Protein AF-A0A953IZ07-F1 (afdb_monomer)

Mean predicted aligned error: 5.11 Å

Foldseek 3Di:
DDDDDDPPPVDVVVVDDDVLLVLLLQCLVCVLVVNNVVSVVVLVVVQVVDPVGDDLLVSLVSNLVNLQVQLVVLQCLVVDPDRDPNVVSNVRSVSSVVSNVVSVVVSVVVVPDD

Sequence (114 aa):
PIKIIDRLEFNPRLRTVDPYDELAFLSLECERLGAAWAGEYIKRRVSRGLHDGLSDELFLFYRCYRATVRARLAIAHLLEPTPRTPEKWPRMARMYLRIASADATRLKRVLKRP

pLDDT: mean 91.55, std 8.67, range [57.41, 98.75]

Solvent-accessible surface area (backbone atoms only — not comparable to full-atom values): 6410 Å² total; per-residue (Å²): 133,92,83,85,85,80,92,42,86,89,38,69,77,79,58,60,68,64,68,60,46,53,50,21,44,49,30,49,52,22,43,77,70,75,39,39,69,57,23,53,52,49,48,62,60,53,37,74,75,40,94,84,51,77,57,65,59,59,36,31,47,34,32,25,50,46,23,44,52,52,16,53,57,34,43,50,45,72,74,45,96,77,45,81,69,61,79,53,26,60,54,51,15,53,52,26,44,50,52,19,52,55,32,48,56,50,34,58,53,57,76,66,56,131

Radius of gyration: 16.36 Å; Cα contacts (8 Å, |Δi|>4): 95; chains: 1; bounding box: 47×36×43 Å

Secondary structure (DSSP, 8-state):
------S-TT-HHHH---HHHHHHHHHHHHHHTT-HHHHHHHHHHHHTTSTT---HHHHHHHHHHHHHHHHHHHHHGGGSSS-SSTTHHHHHHHHHHHHHHHHHHHHHHHTT--

Structure (mmCIF, N/CA/C/O backbone):
data_AF-A0A953IZ07-F1
#
_entry.id   AF-A0A953IZ07-F1
#
loop_
_atom_site.group_PDB
_atom_site.id
_atom_site.type_symbol
_atom_site.label_atom_id
_atom_site.label_alt_id
_atom_site.label_comp_id
_atom_site.label_asym_id
_atom_site.label_entity_id
_atom_site.label_seq_id
_atom_site.pdbx_PDB_ins_code
_atom_site.Cartn_x
_atom_site.Cartn_y
_atom_site.Cartn_z
_atom_site.occupancy
_atom_site.B_iso_or_equiv
_atom_site.auth_seq_id
_atom_site.auth_comp_id
_atom_site.auth_asym_id
_atom_site.auth_atom_id
_atom_site.pdbx_PDB_model_num
ATOM 1 N N . PRO A 1 1 ? -27.595 8.508 -15.165 1.00 78.31 1 PRO A N 1
ATOM 2 C CA . PRO A 1 1 ? -26.303 8.873 -15.800 1.00 78.31 1 PRO A CA 1
ATOM 3 C C . PRO A 1 1 ? -25.134 8.659 -14.822 1.00 78.31 1 PRO A C 1
ATOM 5 O O . PRO A 1 1 ? -25.293 8.945 -13.637 1.00 78.31 1 PRO A O 1
ATOM 8 N N . ILE A 1 2 ? -23.998 8.130 -15.295 1.00 75.56 2 ILE A N 1
ATOM 9 C CA . ILE A 1 2 ? -22.773 7.998 -14.485 1.00 75.56 2 ILE A CA 1
ATOM 10 C C . ILE A 1 2 ? -22.265 9.410 -14.170 1.00 75.56 2 ILE A C 1
ATOM 12 O O . ILE A 1 2 ? -22.075 10.211 -15.081 1.00 75.56 2 ILE A O 1
ATOM 16 N N . LYS A 1 3 ? -22.088 9.728 -12.883 1.00 78.12 3 LYS A N 1
ATOM 17 C CA . LYS A 1 3 ? -21.522 11.002 -12.422 1.00 78.12 3 LYS A CA 1
ATOM 18 C C . LYS A 1 3 ? -20.080 10.760 -11.982 1.00 78.12 3 LYS A C 1
ATOM 20 O O . LYS A 1 3 ? -19.859 10.036 -11.016 1.00 78.12 3 LYS A O 1
ATOM 25 N N . ILE A 1 4 ? -19.126 11.355 -12.692 1.00 75.12 4 ILE A N 1
ATOM 26 C CA . ILE A 1 4 ? -17.699 11.326 -12.352 1.00 75.12 4 ILE A CA 1
ATOM 27 C C . ILE A 1 4 ? -17.358 12.691 -11.751 1.00 75.12 4 ILE A C 1
ATOM 29 O O . ILE A 1 4 ? -17.650 13.714 -12.361 1.00 75.12 4 ILE A O 1
ATOM 33 N N . ILE A 1 5 ? -16.805 12.707 -10.538 1.00 72.75 5 ILE A N 1
ATOM 34 C CA . ILE A 1 5 ? -16.376 13.932 -9.850 1.00 72.75 5 ILE A CA 1
ATOM 35 C C . ILE A 1 5 ? -14.854 13.870 -9.735 1.00 72.75 5 ILE A C 1
ATOM 37 O O . ILE A 1 5 ? -14.339 13.110 -8.914 1.00 72.75 5 ILE A O 1
ATOM 41 N N . ASP A 1 6 ? -14.150 14.654 -10.549 1.00 67.81 6 ASP A N 1
ATOM 42 C CA . ASP A 1 6 ? -12.699 14.832 -10.455 1.00 67.81 6 ASP A CA 1
ATOM 43 C C . ASP A 1 6 ? -12.406 16.011 -9.515 1.00 67.81 6 ASP A C 1
ATOM 45 O O . ASP A 1 6 ? -12.802 17.146 -9.771 1.00 67.81 6 ASP A O 1
ATOM 49 N N . ARG A 1 7 ? -11.788 15.740 -8.362 1.00 66.12 7 ARG A N 1
ATOM 50 C CA . ARG A 1 7 ? -11.611 16.739 -7.294 1.00 66.12 7 ARG A CA 1
ATOM 51 C C . ARG A 1 7 ? -10.314 17.546 -7.404 1.00 66.12 7 ARG A C 1
ATOM 53 O O . ARG A 1 7 ? -10.053 18.328 -6.496 1.00 66.12 7 ARG A O 1
ATOM 60 N N . LEU A 1 8 ? -9.500 17.368 -8.451 1.00 73.75 8 LEU A N 1
ATOM 61 C CA . LEU A 1 8 ? -8.143 17.941 -8.513 1.00 73.75 8 LEU A CA 1
ATOM 62 C C . LEU A 1 8 ? -7.826 18.734 -9.796 1.00 73.75 8 LEU A C 1
ATOM 64 O O . LEU A 1 8 ? -6.670 19.092 -10.012 1.00 73.75 8 LEU A O 1
ATOM 68 N N . GLU A 1 9 ? -8.825 19.087 -10.616 1.00 74.81 9 GLU A N 1
ATOM 69 C CA . GLU A 1 9 ? -8.617 19.865 -11.859 1.00 74.81 9 GLU A CA 1
ATOM 70 C C . GLU A 1 9 ? -7.958 21.239 -11.638 1.00 74.81 9 GLU A C 1
ATOM 72 O O . GLU A 1 9 ? -7.295 21.759 -12.531 1.00 74.81 9 GLU A O 1
ATOM 77 N N . PHE A 1 10 ? -8.086 21.818 -10.440 1.00 82.56 10 PHE A N 1
ATOM 78 C CA . PHE A 1 10 ? -7.563 23.152 -10.131 1.00 82.56 10 PHE A CA 1
ATOM 79 C C . PHE A 1 10 ? -6.046 23.197 -9.880 1.00 82.56 10 PHE A C 1
ATOM 81 O O . PHE A 1 10 ? -5.470 24.284 -9.855 1.00 82.56 10 PHE A O 1
ATOM 88 N N . ASN A 1 11 ? -5.381 22.057 -9.647 1.00 83.94 11 ASN A N 1
ATOM 89 C CA . ASN A 1 11 ? -3.950 22.038 -9.345 1.00 83.94 11 ASN A CA 1
ATOM 90 C C . ASN A 1 11 ? -3.246 20.835 -9.995 1.00 83.94 11 ASN A C 1
ATOM 92 O O . ASN A 1 11 ? -3.309 19.722 -9.463 1.00 83.94 11 ASN A O 1
ATOM 96 N N . PRO A 1 12 ? -2.483 21.060 -11.081 1.00 84.81 12 PRO A N 1
ATOM 97 C CA . PRO A 1 12 ? -1.754 20.003 -11.775 1.00 84.81 12 PRO A CA 1
ATOM 98 C C . PRO A 1 12 ? -0.811 19.209 -10.870 1.00 84.81 12 PRO A C 1
ATOM 100 O O . PRO A 1 12 ? -0.688 18.003 -11.033 1.00 84.81 12 PRO A O 1
ATOM 103 N N . ARG A 1 13 ? -0.186 19.844 -9.869 1.00 87.06 13 ARG A N 1
ATOM 104 C CA . ARG A 1 13 ? 0.738 19.146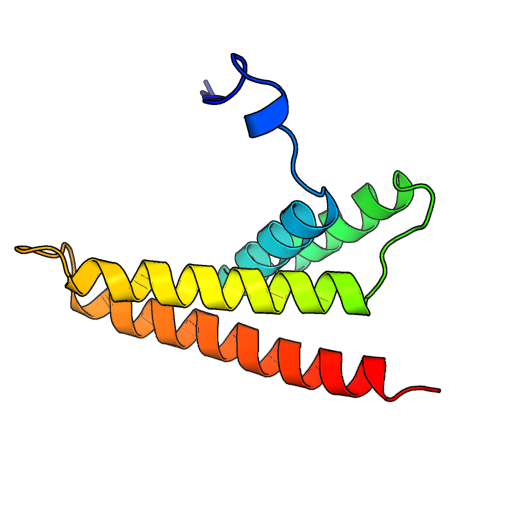 -8.961 1.00 87.06 13 ARG A CA 1
ATOM 105 C C . ARG A 1 13 ? 0.027 18.140 -8.066 1.00 87.06 13 ARG A C 1
ATOM 107 O O . ARG A 1 13 ? 0.619 17.126 -7.730 1.00 87.06 13 ARG A O 1
ATOM 114 N N . LEU A 1 14 ? -1.221 18.416 -7.685 1.00 83.31 14 LEU A N 1
ATOM 115 C CA . LEU A 1 14 ? -2.029 17.466 -6.919 1.00 83.31 14 LEU A CA 1
ATOM 116 C C . LEU A 1 14 ? -2.579 16.345 -7.811 1.00 83.31 14 LEU A C 1
ATOM 118 O O . LEU A 1 14 ? -2.875 15.267 -7.308 1.00 83.31 14 LEU A O 1
ATOM 122 N N . ARG A 1 15 ? -2.703 16.594 -9.121 1.00 83.19 15 ARG A N 1
ATOM 123 C CA . ARG A 1 15 ? -3.168 15.624 -10.122 1.00 83.19 15 ARG A CA 1
ATOM 124 C C . ARG A 1 15 ? -2.065 14.670 -10.590 1.00 83.19 15 ARG A C 1
ATOM 126 O O . ARG A 1 15 ? -2.368 13.571 -11.049 1.00 83.19 15 ARG A O 1
ATOM 133 N N . THR A 1 16 ? -0.803 15.076 -10.500 1.00 85.69 16 THR A N 1
ATOM 134 C CA . THR A 1 16 ? 0.321 14.247 -10.935 1.00 85.69 16 THR A CA 1
ATOM 135 C C . THR A 1 16 ? 0.632 13.169 -9.902 1.00 85.69 16 THR A C 1
ATOM 137 O O . THR A 1 16 ? 1.065 13.455 -8.789 1.00 85.69 16 THR A O 1
ATOM 140 N N . VAL A 1 17 ? 0.465 11.917 -10.311 1.00 85.94 17 VAL A N 1
ATOM 141 C CA . VAL A 1 17 ? 0.876 10.716 -9.579 1.00 85.94 17 VAL A CA 1
ATOM 142 C C . VAL A 1 17 ? 1.629 9.803 -10.539 1.00 85.94 17 VAL A C 1
ATOM 144 O O . VAL A 1 17 ? 1.451 9.899 -11.755 1.00 85.94 17 VAL A O 1
ATOM 147 N N . ASP A 1 18 ? 2.473 8.929 -10.002 1.00 88.94 18 ASP A N 1
ATOM 148 C CA . ASP A 1 18 ? 3.088 7.871 -10.794 1.00 88.94 18 ASP A CA 1
ATOM 149 C C . ASP A 1 18 ? 1.997 6.917 -11.340 1.00 88.94 18 ASP A C 1
ATOM 151 O O . ASP A 1 18 ? 1.269 6.304 -10.548 1.00 88.94 18 ASP A O 1
ATOM 155 N N . PRO A 1 19 ? 1.863 6.746 -12.671 1.00 87.12 19 PRO A N 1
ATOM 156 C CA . PRO A 1 19 ? 0.901 5.814 -13.258 1.00 87.12 19 PRO A CA 1
ATOM 157 C C . PRO A 1 19 ? 1.076 4.358 -12.795 1.00 87.12 19 PRO A C 1
ATOM 159 O O . PRO A 1 19 ? 0.108 3.594 -12.787 1.00 87.12 19 PRO A O 1
ATOM 162 N N . TYR A 1 20 ? 2.289 3.952 -12.405 1.00 88.81 20 TYR A N 1
ATOM 163 C CA . TYR A 1 20 ? 2.593 2.596 -11.943 1.00 88.81 20 TYR A CA 1
ATOM 164 C C . TYR A 1 20 ? 1.965 2.345 -10.580 1.00 88.81 20 TYR A C 1
ATOM 166 O O . TYR A 1 20 ? 1.433 1.259 -10.344 1.00 88.81 20 TYR A O 1
ATOM 174 N N . ASP A 1 21 ? 1.988 3.351 -9.707 1.00 92.50 21 ASP A N 1
ATOM 175 C CA . ASP A 1 21 ? 1.361 3.289 -8.393 1.00 92.50 21 ASP A CA 1
ATOM 176 C C . ASP A 1 21 ? -0.166 3.167 -8.515 1.00 92.50 21 ASP A C 1
ATOM 178 O O . ASP A 1 21 ? -0.785 2.330 -7.855 1.00 92.50 21 ASP A O 1
ATOM 182 N N . GLU A 1 22 ? -0.780 3.912 -9.437 1.00 92.06 22 GLU A N 1
ATOM 183 C CA . GLU A 1 22 ? -2.219 3.805 -9.710 1.00 92.06 22 GLU A CA 1
ATOM 184 C C . GLU A 1 22 ? -2.603 2.429 -10.278 1.00 92.06 22 GLU A C 1
ATOM 186 O O . GLU A 1 22 ? -3.569 1.810 -9.819 1.00 92.06 22 GLU A O 1
ATOM 191 N N . LEU A 1 23 ? -1.826 1.889 -11.224 1.00 93.19 23 LEU A N 1
ATOM 192 C CA . LEU A 1 23 ? -2.046 0.537 -11.753 1.00 93.19 23 LEU A CA 1
ATOM 193 C C . LEU A 1 23 ? -1.863 -0.544 -10.683 1.00 93.19 23 LEU A C 1
ATOM 195 O O . LEU A 1 23 ? -2.653 -1.492 -10.615 1.00 93.19 23 LEU A O 1
ATOM 199 N N . ALA A 1 24 ? -0.831 -0.416 -9.849 1.00 95.31 24 ALA A N 1
ATOM 200 C CA . ALA A 1 24 ? -0.574 -1.307 -8.726 1.00 95.31 24 ALA A CA 1
ATOM 201 C C . ALA A 1 24 ? -1.737 -1.284 -7.731 1.00 95.31 24 ALA A C 1
ATOM 203 O O . ALA A 1 24 ? -2.224 -2.343 -7.321 1.00 95.31 24 ALA A O 1
ATOM 204 N N . PHE A 1 25 ? -2.229 -0.092 -7.389 1.00 96.94 25 PHE A N 1
ATOM 205 C CA . PHE A 1 25 ? -3.354 0.064 -6.481 1.00 96.94 25 PHE A CA 1
ATOM 206 C C . PHE A 1 25 ? -4.647 -0.530 -7.053 1.00 96.94 25 PHE A C 1
ATOM 208 O O . PHE A 1 25 ? -5.327 -1.295 -6.365 1.00 96.94 25 PHE A O 1
ATOM 215 N N . LEU A 1 26 ? -4.955 -0.257 -8.323 1.00 96.31 26 LEU A N 1
ATOM 216 C CA . LEU A 1 26 ? -6.118 -0.830 -9.000 1.00 96.31 26 LEU A CA 1
ATOM 217 C C . LEU A 1 26 ? -6.054 -2.363 -9.028 1.00 96.31 26 LEU A C 1
ATOM 219 O O . LEU A 1 26 ? -7.020 -3.033 -8.669 1.00 96.31 26 LEU A O 1
ATOM 223 N N . SER A 1 27 ? -4.903 -2.923 -9.409 1.00 96.69 27 SER A N 1
ATOM 224 C CA . SER A 1 27 ? -4.674 -4.371 -9.430 1.00 96.69 27 SER A CA 1
ATOM 225 C C . SER A 1 27 ? -4.888 -5.007 -8.052 1.00 96.69 27 SER A C 1
ATOM 227 O O . SER A 1 27 ? -5.533 -6.054 -7.947 1.00 96.69 27 SER A O 1
ATOM 229 N N . LEU A 1 28 ? -4.392 -4.364 -6.993 1.00 97.94 28 LEU A N 1
ATOM 230 C CA . LEU A 1 28 ? -4.574 -4.802 -5.611 1.00 97.94 28 LEU A CA 1
ATOM 231 C C . LEU A 1 28 ? -6.052 -4.826 -5.211 1.00 97.94 28 LEU A C 1
ATOM 233 O O . LEU A 1 28 ? -6.517 -5.812 -4.636 1.00 97.94 28 LEU A O 1
ATOM 237 N N . GLU A 1 29 ? -6.804 -3.766 -5.509 1.00 98.19 29 GLU A N 1
ATOM 238 C CA . GLU A 1 29 ? -8.228 -3.702 -5.165 1.00 98.19 29 GLU A CA 1
ATOM 239 C C . GLU A 1 29 ? -9.047 -4.723 -5.962 1.00 98.19 29 GLU A C 1
ATOM 241 O O . GLU A 1 29 ? -9.926 -5.372 -5.393 1.00 98.19 29 GLU A O 1
ATOM 246 N N . CYS A 1 30 ? -8.723 -4.933 -7.242 1.00 98.06 30 CYS A N 1
ATOM 247 C CA . CYS A 1 30 ? -9.319 -5.991 -8.054 1.00 98.06 30 CYS A CA 1
ATOM 248 C C . CYS A 1 30 ? -9.111 -7.374 -7.425 1.00 98.06 30 CYS A C 1
ATOM 250 O O . CYS A 1 30 ? -10.071 -8.129 -7.291 1.00 98.06 30 CYS A O 1
ATOM 252 N N . GLU A 1 31 ? -7.890 -7.708 -6.997 1.00 96.25 31 GLU A N 1
ATOM 253 C CA . GLU A 1 31 ? -7.608 -8.977 -6.315 1.00 96.25 31 GLU A CA 1
ATOM 254 C C . GLU A 1 31 ? -8.389 -9.103 -5.002 1.00 96.25 31 GLU A C 1
ATOM 256 O O . GLU A 1 31 ? -9.058 -10.113 -4.777 1.00 96.25 31 GLU A O 1
ATOM 261 N N . ARG A 1 32 ? -8.386 -8.055 -4.169 1.00 96.62 32 ARG A N 1
ATOM 262 C CA . ARG A 1 32 ? -9.128 -8.027 -2.899 1.00 96.62 32 ARG A CA 1
ATOM 263 C C . ARG A 1 32 ? -10.632 -8.246 -3.091 1.00 96.62 32 ARG A C 1
ATOM 265 O O . ARG A 1 32 ? -11.279 -8.822 -2.219 1.00 96.62 32 ARG A O 1
ATOM 272 N N . LEU A 1 33 ? -11.190 -7.757 -4.198 1.00 96.88 33 LEU A N 1
ATOM 273 C CA . LEU A 1 33 ? -12.606 -7.886 -4.552 1.00 96.88 33 LEU A CA 1
ATOM 274 C C . LEU A 1 33 ? -12.934 -9.190 -5.302 1.00 96.88 33 LEU A C 1
ATOM 276 O O . LEU A 1 33 ? -14.075 -9.370 -5.717 1.00 96.88 33 LEU A O 1
ATOM 280 N N . GLY A 1 34 ? -11.970 -10.101 -5.479 1.00 96.69 34 GLY A N 1
ATOM 281 C CA . GLY A 1 34 ? -12.176 -11.368 -6.192 1.00 96.69 34 GLY A CA 1
ATOM 282 C C . GLY A 1 34 ? -12.214 -11.231 -7.719 1.00 96.69 34 GLY A C 1
ATOM 283 O O . GLY A 1 34 ? -12.571 -12.173 -8.419 1.00 96.69 34 GLY A O 1
ATOM 284 N N . ALA A 1 35 ? -11.819 -10.076 -8.253 1.00 97.25 35 ALA A N 1
ATOM 285 C CA . ALA A 1 35 ? -11.815 -9.745 -9.675 1.00 97.25 35 ALA A CA 1
ATOM 286 C C . ALA A 1 35 ? -10.387 -9.559 -10.219 1.00 97.25 35 ALA A C 1
ATOM 288 O O . ALA A 1 35 ? -10.141 -8.683 -11.047 1.00 97.25 35 ALA A O 1
ATOM 289 N N . ALA A 1 36 ? -9.430 -10.378 -9.767 1.00 96.25 36 ALA A N 1
ATOM 290 C CA . ALA A 1 36 ? -8.020 -10.280 -10.170 1.00 96.25 36 ALA A CA 1
ATOM 291 C C . ALA A 1 36 ? -7.829 -10.261 -11.701 1.00 96.25 36 ALA A C 1
ATOM 293 O O . ALA A 1 36 ? -6.961 -9.552 -12.209 1.00 96.25 36 ALA A O 1
ATOM 294 N N . TRP A 1 37 ? -8.692 -10.968 -12.443 1.00 96.69 37 TRP A N 1
ATOM 295 C CA . TRP A 1 37 ? -8.702 -10.985 -13.909 1.00 96.69 37 TRP A CA 1
ATOM 296 C C . TRP A 1 37 ? -8.832 -9.584 -14.527 1.00 96.69 37 TRP A C 1
ATOM 298 O O . TRP A 1 37 ? -8.204 -9.314 -15.550 1.00 96.69 37 TRP A O 1
ATOM 308 N N . ALA A 1 38 ? -9.608 -8.687 -13.908 1.00 96.38 38 ALA A N 1
ATOM 309 C CA . ALA A 1 38 ? -9.839 -7.337 -14.410 1.00 96.38 38 ALA A CA 1
ATOM 310 C C . ALA A 1 38 ? -8.593 -6.467 -14.221 1.00 96.38 38 ALA A C 1
ATOM 312 O O . ALA A 1 38 ? -8.164 -5.787 -15.152 1.00 96.38 38 ALA A O 1
ATOM 313 N N . GLY A 1 39 ? -7.964 -6.558 -13.045 1.00 94.75 39 GLY A N 1
ATOM 314 C CA . GLY A 1 39 ? -6.702 -5.874 -12.765 1.00 94.75 39 GLY A CA 1
ATOM 315 C C . GLY A 1 39 ? -5.591 -6.320 -13.715 1.00 94.75 39 GLY A C 1
ATOM 316 O O . GLY A 1 39 ? -4.878 -5.488 -14.265 1.00 94.75 39 GLY A O 1
ATOM 317 N N . GLU A 1 40 ? -5.496 -7.624 -13.976 1.00 93.56 40 GLU A N 1
ATOM 318 C CA . GLU A 1 40 ? -4.505 -8.207 -14.887 1.00 93.56 40 GLU A CA 1
ATOM 319 C C . GLU A 1 40 ? -4.779 -7.805 -16.350 1.00 93.56 40 GLU A C 1
ATOM 321 O O . GLU A 1 40 ? -3.866 -7.451 -17.094 1.00 93.56 40 GLU A O 1
ATOM 326 N N . TYR A 1 41 ? -6.051 -7.778 -16.763 1.00 95.00 41 TYR A N 1
ATOM 327 C CA . TYR A 1 41 ? -6.454 -7.275 -18.079 1.00 95.00 41 TYR A CA 1
ATOM 328 C C . TYR A 1 41 ? -6.045 -5.809 -18.282 1.00 95.00 41 TYR A C 1
ATOM 330 O O . TYR A 1 41 ? -5.430 -5.481 -19.299 1.00 95.00 41 TYR A O 1
ATOM 338 N N . ILE A 1 42 ? -6.340 -4.936 -17.313 1.00 93.00 42 ILE A N 1
ATOM 339 C CA . ILE A 1 42 ? -6.006 -3.509 -17.391 1.00 93.00 42 ILE A CA 1
ATOM 340 C C . ILE A 1 42 ? -4.491 -3.310 -17.360 1.00 93.00 42 ILE A C 1
ATOM 342 O O . ILE A 1 42 ? -3.979 -2.616 -18.237 1.00 93.00 42 ILE A O 1
ATOM 346 N N . LYS A 1 43 ? -3.775 -3.973 -16.434 1.00 91.94 43 LYS A N 1
ATOM 347 C CA . LYS A 1 43 ? -2.305 -3.949 -16.350 1.00 91.94 43 LYS A CA 1
ATOM 348 C C . LYS A 1 43 ? -1.708 -4.201 -17.732 1.00 91.94 43 LYS A C 1
ATOM 350 O O . LYS A 1 43 ? -1.080 -3.306 -18.283 1.00 91.94 43 LYS A O 1
ATOM 355 N N . ARG A 1 44 ? -2.009 -5.348 -18.359 1.00 90.06 44 ARG A N 1
ATOM 356 C CA . ARG A 1 44 ? -1.464 -5.712 -19.682 1.00 90.06 44 ARG A CA 1
ATOM 357 C C . ARG A 1 44 ? -1.774 -4.705 -20.784 1.00 90.06 44 ARG A C 1
ATOM 359 O O . ARG A 1 44 ? -0.965 -4.531 -21.692 1.00 90.06 44 ARG A O 1
ATOM 366 N N . ARG A 1 45 ? -2.962 -4.098 -20.771 1.00 90.38 45 ARG A N 1
ATOM 367 C CA . ARG A 1 45 ? -3.367 -3.132 -21.803 1.00 90.38 45 ARG A CA 1
ATOM 368 C C . ARG A 1 45 ? -2.651 -1.800 -21.629 1.00 90.38 45 ARG A C 1
ATOM 370 O O . ARG A 1 45 ? -2.196 -1.254 -22.628 1.00 90.38 45 ARG A O 1
ATOM 377 N N . VAL A 1 46 ? -2.515 -1.321 -20.396 1.00 87.94 46 VAL A N 1
ATOM 378 C CA . VAL A 1 46 ? -1.840 -0.051 -20.108 1.00 87.94 46 VAL A CA 1
ATOM 379 C C . VAL A 1 46 ? -0.326 -0.184 -20.258 1.00 87.94 46 VAL A C 1
ATOM 381 O O . VAL A 1 46 ? 0.290 0.710 -20.825 1.00 87.94 46 VAL A O 1
ATOM 384 N N . SER A 1 47 ? 0.270 -1.327 -19.890 1.00 84.00 47 S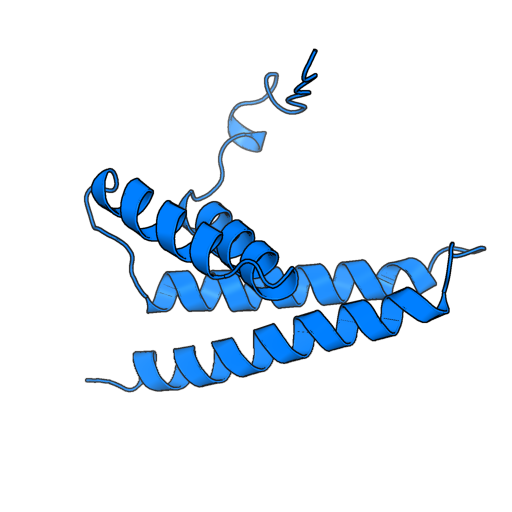ER A N 1
ATOM 385 C CA . SER A 1 47 ? 1.709 -1.577 -20.082 1.00 84.00 47 SER A CA 1
ATOM 386 C C . SER A 1 47 ? 2.180 -1.392 -21.519 1.00 84.00 47 SER A C 1
ATOM 388 O O . SER A 1 47 ? 3.313 -0.991 -21.731 1.00 84.00 47 SER A O 1
ATOM 390 N N . ARG A 1 48 ? 1.322 -1.670 -22.510 1.00 83.94 48 ARG A N 1
ATOM 391 C CA . ARG A 1 48 ? 1.654 -1.498 -23.936 1.00 83.94 48 ARG A CA 1
ATOM 392 C C . ARG A 1 48 ? 1.799 -0.036 -24.353 1.00 83.94 48 ARG A C 1
ATOM 394 O O . ARG A 1 48 ? 2.394 0.225 -25.388 1.00 83.94 48 ARG A O 1
ATOM 401 N N . GLY A 1 49 ? 1.206 0.885 -23.597 1.00 82.88 49 GLY A N 1
ATOM 402 C CA . GLY A 1 49 ? 1.328 2.324 -23.820 1.00 82.88 49 GLY A CA 1
ATOM 403 C C . GLY A 1 49 ? 2.461 2.972 -23.024 1.00 82.88 49 GLY A C 1
ATOM 404 O O . GLY A 1 49 ? 2.674 4.169 -23.169 1.00 82.88 49 GLY A O 1
ATOM 405 N N . LEU A 1 50 ? 3.163 2.213 -22.176 1.00 79.81 50 LEU A N 1
ATOM 406 C CA . LEU A 1 50 ? 4.300 2.700 -21.400 1.00 79.81 50 LEU A CA 1
ATOM 407 C C . LEU A 1 50 ? 5.587 2.426 -22.178 1.00 79.81 50 LEU A C 1
ATOM 409 O O . LEU A 1 50 ? 5.823 1.291 -22.585 1.00 79.81 50 LEU A O 1
ATOM 413 N N . HIS A 1 51 ? 6.408 3.460 -22.368 1.00 74.69 51 HIS A N 1
ATOM 414 C CA . HIS A 1 51 ? 7.631 3.386 -23.174 1.00 74.69 51 HIS A CA 1
ATOM 415 C C . HIS A 1 51 ? 8.604 2.297 -22.695 1.00 74.69 51 HIS A C 1
ATOM 417 O O . HIS A 1 51 ? 9.126 1.553 -23.519 1.00 74.69 51 HIS A O 1
ATOM 423 N N . ASP A 1 52 ? 8.763 2.148 -21.377 1.00 75.75 52 ASP A N 1
ATOM 424 C CA . ASP A 1 52 ? 9.753 1.244 -20.776 1.00 75.75 52 ASP A CA 1
ATOM 425 C C . ASP A 1 52 ? 9.146 -0.077 -20.257 1.00 75.75 52 ASP A C 1
ATOM 427 O O . ASP A 1 52 ? 9.835 -0.899 -19.654 1.00 75.75 52 ASP A O 1
ATOM 431 N N . GLY A 1 53 ? 7.844 -0.308 -20.479 1.00 73.44 53 GLY A N 1
ATOM 432 C CA . GLY A 1 53 ? 7.123 -1.452 -19.907 1.00 73.44 53 GLY A CA 1
ATOM 433 C C . GLY A 1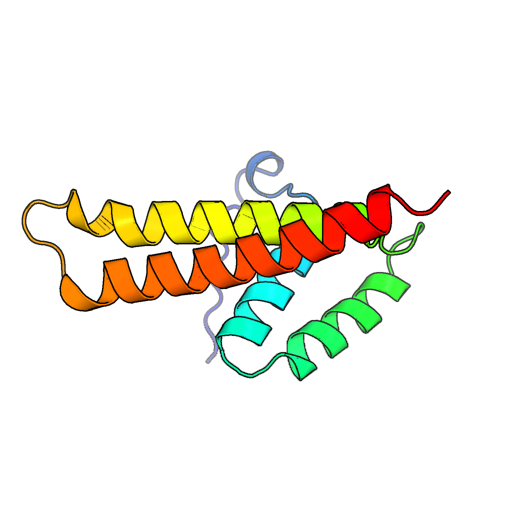 53 ? 7.032 -1.411 -18.371 1.00 73.44 53 GLY A C 1
ATOM 434 O O . GLY A 1 53 ? 7.461 -0.462 -17.725 1.00 73.44 53 GLY A O 1
ATOM 435 N N . LEU A 1 54 ? 6.423 -2.419 -17.736 1.00 77.50 54 LEU A N 1
ATOM 436 C CA . LEU A 1 54 ? 6.302 -2.455 -16.269 1.00 77.50 54 LEU A CA 1
ATOM 437 C C . LEU A 1 54 ? 7.472 -3.214 -15.627 1.00 77.50 54 LEU A C 1
ATOM 439 O O . LEU A 1 54 ? 7.623 -4.404 -15.886 1.00 77.50 54 LEU A O 1
ATOM 443 N N . SER A 1 55 ? 8.222 -2.568 -14.725 1.00 89.38 55 SER A N 1
ATOM 444 C CA . SER A 1 55 ? 9.093 -3.276 -13.773 1.00 89.38 55 SER A CA 1
ATOM 445 C C . SER A 1 55 ? 8.228 -4.009 -12.750 1.00 89.38 55 SER A C 1
ATOM 447 O O . SER A 1 55 ? 7.410 -3.398 -12.051 1.00 89.38 55 SER A O 1
ATOM 449 N N . ASP A 1 56 ? 8.407 -5.324 -12.654 1.00 89.62 56 ASP A N 1
ATOM 450 C CA . ASP A 1 56 ? 7.678 -6.147 -11.692 1.00 89.62 56 ASP A CA 1
ATOM 451 C C . ASP A 1 56 ? 8.115 -5.851 -10.249 1.00 89.62 56 ASP A C 1
ATOM 453 O O . ASP A 1 56 ? 7.294 -5.920 -9.333 1.00 89.62 56 ASP A O 1
ATOM 457 N N . GLU A 1 57 ? 9.373 -5.462 -10.033 1.00 93.88 57 GLU A N 1
ATOM 458 C CA . GLU A 1 57 ? 9.905 -5.029 -8.739 1.00 93.88 57 GLU A CA 1
ATOM 459 C C . GLU A 1 57 ? 9.179 -3.778 -8.248 1.00 93.88 57 GLU A C 1
ATOM 461 O O . GLU A 1 57 ? 8.641 -3.764 -7.138 1.00 93.88 57 GLU A O 1
ATOM 466 N N . LEU A 1 58 ? 9.121 -2.741 -9.089 1.00 93.31 58 LEU A N 1
ATOM 467 C CA . LEU A 1 58 ? 8.465 -1.483 -8.749 1.00 93.31 58 LEU A CA 1
ATOM 468 C C . LEU A 1 58 ? 6.955 -1.678 -8.571 1.00 93.31 58 LEU A C 1
ATOM 470 O O . LEU A 1 58 ? 6.362 -1.165 -7.622 1.00 93.31 58 LEU A O 1
ATOM 474 N N . PHE A 1 59 ? 6.335 -2.488 -9.431 1.00 93.94 59 PHE A N 1
ATOM 475 C CA . PHE A 1 59 ? 4.921 -2.829 -9.317 1.00 93.94 59 PHE A CA 1
ATOM 476 C C . PHE A 1 59 ? 4.603 -3.547 -7.995 1.00 93.94 59 PHE A C 1
ATOM 478 O O . PHE A 1 59 ? 3.659 -3.175 -7.293 1.00 93.94 59 PHE A O 1
ATOM 485 N N . LEU A 1 60 ? 5.400 -4.553 -7.614 1.00 96.19 60 LEU A N 1
ATOM 486 C CA . LEU A 1 60 ? 5.239 -5.261 -6.340 1.00 96.19 60 LEU A CA 1
ATOM 487 C C . LEU A 1 60 ? 5.511 -4.345 -5.142 1.00 96.19 60 LEU A C 1
ATOM 489 O O . LEU A 1 60 ? 4.798 -4.436 -4.141 1.00 96.19 60 LEU A O 1
ATOM 493 N N . PHE A 1 61 ? 6.490 -3.444 -5.242 1.00 96.56 61 PHE A N 1
ATOM 494 C CA . PHE A 1 61 ? 6.747 -2.435 -4.219 1.00 96.56 61 PHE A CA 1
ATOM 495 C C . PHE A 1 61 ? 5.530 -1.527 -4.004 1.00 96.56 61 PHE A C 1
ATOM 497 O O . PHE A 1 61 ? 5.056 -1.415 -2.870 1.00 96.56 61 PHE A O 1
ATOM 504 N N . TYR A 1 62 ? 4.963 -0.950 -5.070 1.00 97.06 62 TYR A N 1
ATOM 505 C CA . TYR A 1 62 ? 3.775 -0.100 -4.955 1.00 97.06 62 TYR A CA 1
ATOM 506 C C . TYR A 1 62 ? 2.573 -0.856 -4.397 1.00 97.06 62 TYR A C 1
ATOM 508 O O . TYR A 1 62 ? 1.866 -0.337 -3.530 1.00 97.06 62 TYR A O 1
ATOM 516 N N . ARG A 1 63 ? 2.374 -2.118 -4.794 1.00 97.56 63 ARG A N 1
ATOM 517 C CA . ARG A 1 63 ? 1.332 -2.962 -4.197 1.00 97.56 63 ARG A CA 1
ATOM 518 C C . ARG A 1 63 ? 1.533 -3.152 -2.693 1.00 97.56 63 ARG A C 1
ATOM 520 O O . ARG A 1 63 ? 0.581 -2.974 -1.934 1.00 97.56 63 ARG A O 1
ATOM 527 N N . CYS A 1 64 ? 2.757 -3.437 -2.240 1.00 98.06 64 CYS A N 1
ATOM 528 C CA . CYS A 1 64 ? 3.073 -3.544 -0.810 1.00 98.06 64 CYS A CA 1
ATOM 529 C C . CYS A 1 64 ? 2.801 -2.231 -0.066 1.00 98.06 64 CYS A C 1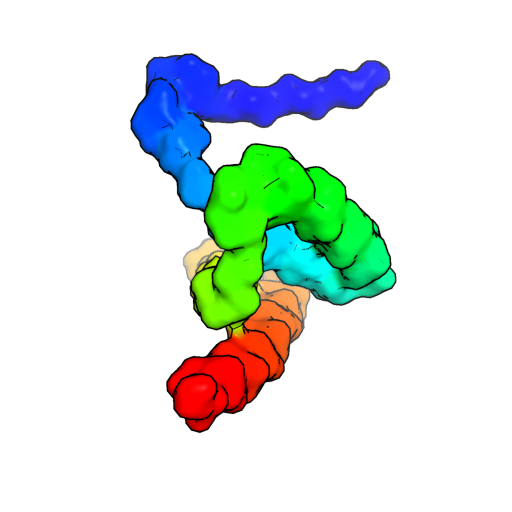
ATOM 531 O O . CYS A 1 64 ? 2.179 -2.227 1.004 1.00 98.06 64 CYS A O 1
ATOM 533 N N . TYR A 1 65 ? 3.258 -1.117 -0.638 1.00 97.94 65 TYR A N 1
ATOM 534 C CA . TYR A 1 65 ? 3.076 0.222 -0.091 1.00 97.94 65 TYR A CA 1
ATOM 535 C C . TYR A 1 65 ? 1.589 0.558 0.060 1.00 97.94 65 TYR A C 1
ATOM 537 O O . TYR A 1 65 ? 1.122 0.841 1.167 1.00 97.94 65 TYR A O 1
ATOM 545 N N . ARG A 1 66 ? 0.811 0.436 -1.021 1.00 98.31 66 ARG A N 1
ATOM 546 C CA . ARG A 1 66 ? -0.626 0.725 -1.030 1.00 98.31 66 ARG A CA 1
ATOM 547 C C . ARG A 1 66 ? -1.396 -0.205 -0.104 1.00 98.31 66 ARG A C 1
ATOM 549 O O . ARG A 1 66 ? -2.208 0.286 0.675 1.00 98.31 66 ARG A O 1
ATOM 556 N N . ALA A 1 67 ? -1.098 -1.506 -0.088 1.00 98.69 67 ALA A N 1
ATOM 557 C CA . ALA A 1 67 ? -1.682 -2.443 0.874 1.00 98.69 67 ALA A CA 1
ATOM 558 C C . ALA A 1 67 ? -1.472 -1.964 2.321 1.00 98.69 67 ALA A C 1
ATOM 560 O O . ALA A 1 67 ? -2.414 -1.891 3.109 1.00 98.69 67 ALA A O 1
ATOM 561 N N . THR A 1 68 ? -0.251 -1.555 2.662 1.00 98.75 68 THR A N 1
ATOM 562 C CA . THR A 1 68 ? 0.089 -1.076 4.008 1.00 98.75 68 THR A CA 1
ATOM 563 C C . THR A 1 68 ? -0.626 0.235 4.345 1.00 98.75 68 THR A C 1
ATOM 565 O O . THR A 1 68 ? -1.197 0.370 5.430 1.00 98.75 68 THR A O 1
ATOM 568 N N . VAL A 1 69 ? -0.679 1.183 3.403 1.00 98.50 69 VAL A N 1
ATOM 569 C CA . VAL A 1 69 ? -1.439 2.434 3.556 1.00 98.50 69 VAL A CA 1
ATOM 570 C C . VAL A 1 69 ? -2.919 2.139 3.799 1.00 98.50 69 VAL A C 1
ATOM 572 O O . VAL A 1 69 ? -3.507 2.682 4.734 1.00 98.50 69 VAL A O 1
ATOM 575 N N . ARG A 1 70 ? -3.527 1.244 3.013 1.00 98.62 70 ARG A N 1
ATOM 576 C CA . ARG A 1 70 ? -4.933 0.849 3.171 1.00 98.62 70 ARG A CA 1
ATOM 577 C C . ARG A 1 70 ? -5.185 0.149 4.503 1.00 98.62 70 ARG A C 1
ATOM 579 O O . ARG A 1 70 ? -6.199 0.436 5.135 1.00 98.62 70 ARG A O 1
ATOM 586 N N . ALA A 1 71 ? -4.266 -0.699 4.965 1.00 98.62 71 ALA A N 1
ATOM 587 C CA . ALA A 1 71 ? 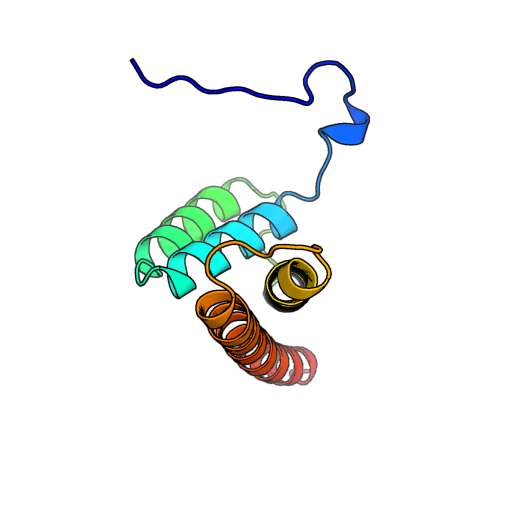-4.353 -1.320 6.283 1.00 98.62 71 ALA A CA 1
ATOM 588 C C . ALA A 1 71 ? -4.345 -0.279 7.412 1.00 98.62 71 ALA A C 1
ATOM 590 O O . ALA A 1 71 ? -5.206 -0.320 8.293 1.00 98.62 71 ALA A O 1
ATOM 591 N N . ARG A 1 72 ? -3.410 0.679 7.350 1.00 98.75 72 ARG A N 1
ATOM 592 C CA . ARG A 1 72 ? -3.290 1.773 8.322 1.00 98.75 72 ARG A CA 1
ATOM 593 C C . ARG A 1 72 ? -4.542 2.645 8.344 1.00 98.75 72 ARG A C 1
ATOM 595 O O . ARG A 1 72 ? -5.066 2.930 9.413 1.00 98.75 72 ARG A O 1
ATOM 6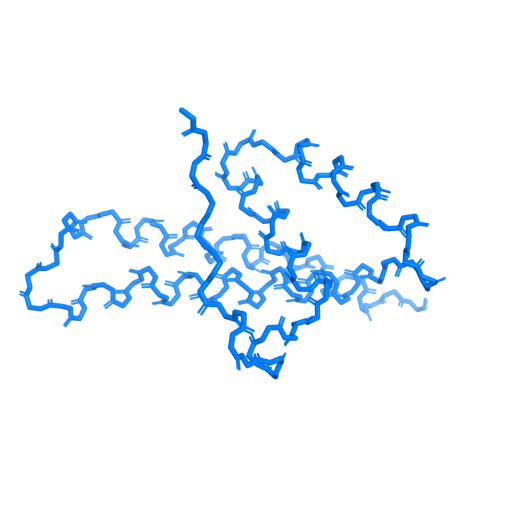02 N N . LEU A 1 73 ? -5.043 3.042 7.176 1.00 98.25 73 LEU A N 1
ATOM 603 C CA . LEU A 1 73 ? -6.265 3.842 7.077 1.00 98.25 73 LEU A CA 1
ATOM 604 C C . LEU A 1 73 ? -7.488 3.067 7.572 1.00 98.25 73 LEU A C 1
ATOM 606 O O . LEU A 1 73 ? -8.325 3.631 8.267 1.00 98.25 73 LEU A O 1
ATOM 610 N N . ALA A 1 74 ? -7.588 1.771 7.263 1.00 98.06 74 ALA A N 1
ATOM 611 C CA . ALA A 1 74 ? -8.674 0.938 7.763 1.00 98.06 74 ALA A CA 1
ATOM 612 C C . ALA A 1 74 ? -8.685 0.919 9.296 1.00 98.06 74 ALA A C 1
ATOM 614 O O . ALA A 1 74 ? -9.712 1.245 9.879 1.00 98.06 74 ALA A O 1
ATOM 615 N N . ILE A 1 75 ? -7.559 0.612 9.949 1.00 98.31 75 ILE A N 1
ATOM 616 C CA . ILE A 1 75 ? -7.525 0.528 11.417 1.00 98.31 75 ILE A CA 1
ATOM 617 C C . ILE A 1 75 ? -7.675 1.894 12.101 1.00 98.31 75 ILE A C 1
ATOM 619 O O . ILE A 1 75 ? -8.253 1.962 13.182 1.00 98.31 75 ILE A O 1
ATOM 623 N N . ALA A 1 76 ? -7.236 2.981 11.455 1.00 98.19 76 ALA A N 1
ATOM 624 C CA . ALA A 1 76 ? -7.354 4.340 11.982 1.00 98.19 76 ALA A CA 1
ATOM 625 C C . ALA A 1 76 ? -8.805 4.796 12.206 1.00 98.19 76 ALA A C 1
ATOM 627 O O . ALA A 1 76 ? -9.019 5.699 13.007 1.00 98.19 76 ALA A O 1
ATOM 628 N N . HIS A 1 77 ? -9.802 4.152 11.587 1.00 97.56 77 HIS A N 1
ATOM 629 C CA . HIS A 1 77 ? -11.211 4.439 11.883 1.00 97.56 77 HIS A CA 1
ATOM 630 C C . HIS A 1 77 ? -11.550 4.208 13.359 1.00 97.56 77 HIS A C 1
ATOM 632 O O . HIS A 1 77 ? -12.449 4.851 13.876 1.00 97.56 77 HIS A O 1
ATOM 638 N N . LEU A 1 78 ? -10.826 3.332 14.066 1.00 97.69 78 LEU A N 1
ATOM 639 C CA . LEU A 1 78 ? -11.030 3.115 15.502 1.00 97.69 78 LEU A CA 1
ATOM 640 C C . LEU A 1 78 ? -10.550 4.282 16.381 1.00 97.69 78 LEU A C 1
A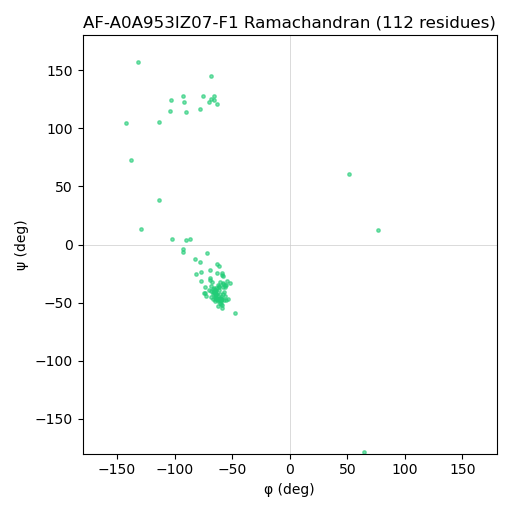TOM 642 O O . LEU A 1 78 ? -10.785 4.253 17.584 1.00 97.69 78 LEU A O 1
ATOM 646 N N . LEU A 1 79 ? -9.880 5.285 15.804 1.00 97.12 79 LEU A N 1
ATOM 647 C CA . LEU A 1 79 ? -9.524 6.526 16.497 1.00 97.12 79 LEU A CA 1
ATOM 648 C C . LEU A 1 79 ? -10.684 7.533 16.521 1.00 97.12 79 LEU A C 1
ATOM 650 O O . LEU A 1 79 ? -10.608 8.532 17.233 1.00 97.12 79 LEU A O 1
ATOM 654 N N . GLU A 1 80 ? -11.743 7.303 15.740 1.00 96.25 80 GLU A N 1
ATOM 655 C CA . GLU A 1 80 ? -12.946 8.131 15.795 1.00 96.25 80 GLU A CA 1
ATOM 656 C C . GLU A 1 80 ? -13.672 7.926 17.138 1.00 96.25 80 GLU A C 1
ATOM 658 O O . GLU A 1 80 ? -13.722 6.799 17.630 1.00 96.25 80 GLU A O 1
ATOM 663 N N . PRO A 1 81 ? -14.299 8.965 17.724 1.00 96.56 81 PRO A N 1
ATOM 664 C CA . PRO A 1 81 ? -15.042 8.820 18.981 1.00 96.56 81 PRO A CA 1
ATOM 665 C C . PRO A 1 81 ? -16.210 7.824 18.908 1.00 96.56 81 PRO A C 1
ATOM 667 O O . PRO A 1 81 ? -16.550 7.185 19.898 1.00 96.56 81 PRO A O 1
ATOM 670 N N . THR A 1 82 ? -16.847 7.703 17.739 1.00 95.75 82 THR A N 1
ATOM 671 C CA . THR A 1 82 ? -17.994 6.811 17.492 1.00 95.75 82 THR A CA 1
ATOM 672 C C . THR A 1 82 ? -17.839 6.108 16.136 1.00 95.75 82 THR A C 1
ATOM 674 O O . THR A 1 82 ? -18.525 6.436 15.165 1.00 95.75 82 THR A O 1
ATOM 677 N N . PRO A 1 83 ? -16.915 5.137 16.031 1.00 93.19 83 PRO A N 1
ATOM 678 C CA . PRO A 1 83 ? -16.562 4.525 14.759 1.00 93.19 83 PRO A CA 1
ATOM 679 C C . PRO A 1 83 ? -17.740 3.737 14.186 1.00 93.19 83 PRO A C 1
ATOM 681 O O . PRO A 1 83 ? -18.295 2.846 14.831 1.00 93.19 83 PRO A O 1
ATOM 684 N N . ARG A 1 84 ? -18.108 4.004 12.931 1.00 89.94 84 ARG A N 1
ATOM 685 C CA . ARG A 1 84 ? -19.177 3.253 12.256 1.00 89.94 84 ARG A CA 1
ATOM 686 C C . ARG A 1 84 ? -18.724 1.813 11.997 1.00 89.94 84 ARG A C 1
ATOM 688 O O . ARG A 1 84 ? -17.730 1.615 11.296 1.00 89.94 84 ARG A O 1
ATOM 695 N N . THR A 1 85 ? -19.486 0.807 12.448 1.00 95.19 85 THR A N 1
ATOM 696 C CA . THR A 1 85 ? -19.205 -0.645 12.254 1.00 95.19 85 THR A CA 1
ATOM 697 C C . THR A 1 85 ? -17.778 -1.046 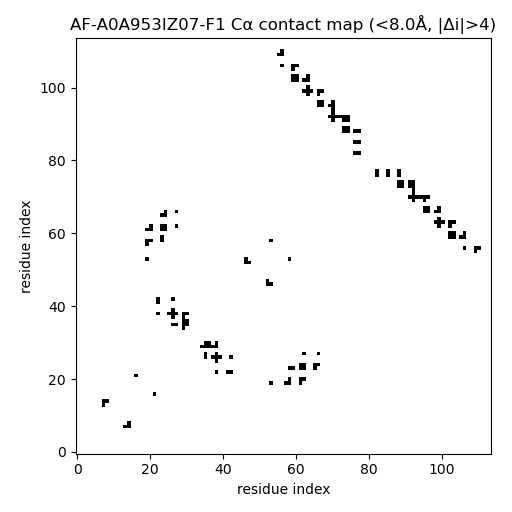12.682 1.00 95.19 85 THR A C 1
ATOM 699 O O . THR A 1 85 ? -16.971 -1.445 11.836 1.00 95.19 85 THR A O 1
ATOM 702 N N . PRO A 1 86 ? -17.409 -0.867 13.963 1.00 95.75 86 PRO A N 1
ATOM 703 C CA . PRO A 1 86 ? -16.032 -1.012 14.448 1.00 95.75 86 PRO A CA 1
ATOM 704 C C . PRO A 1 86 ? -15.411 -2.386 14.152 1.00 95.75 86 PRO A C 1
ATOM 706 O O . PRO A 1 86 ? -14.228 -2.489 13.827 1.00 95.75 86 PRO A O 1
ATOM 709 N N . GLU A 1 87 ? -16.211 -3.446 14.181 1.00 97.06 87 GLU A N 1
ATOM 710 C CA . GLU A 1 87 ? -15.808 -4.833 13.953 1.00 97.06 87 GLU A CA 1
ATOM 711 C C . GLU A 1 87 ? -15.255 -5.109 12.545 1.00 97.06 87 GLU A C 1
ATOM 713 O O . GLU A 1 87 ? -14.462 -6.043 12.358 1.00 97.06 87 GLU A O 1
ATOM 718 N N . LYS A 1 88 ? -15.626 -4.301 11.542 1.00 97.50 88 LYS A N 1
ATOM 719 C CA . LYS A 1 88 ? -15.156 -4.499 10.162 1.00 97.50 88 LYS A CA 1
ATOM 720 C C . LYS A 1 88 ? -13.722 -4.012 9.961 1.00 97.50 88 LYS A C 1
ATOM 722 O O . LYS A 1 88 ? -12.992 -4.576 9.143 1.00 97.50 88 LYS A O 1
ATOM 727 N N . TRP A 1 89 ? -13.301 -2.980 10.692 1.00 97.81 89 TRP A N 1
ATOM 728 C CA . TRP A 1 89 ? -12.050 -2.272 10.422 1.00 97.81 89 TRP A CA 1
ATOM 729 C C . TRP A 1 89 ? -10.802 -3.120 10.701 1.00 97.81 89 TRP A C 1
ATOM 731 O O . TRP A 1 89 ? -9.959 -3.221 9.805 1.00 97.81 89 TRP A O 1
ATOM 741 N N . PRO A 1 90 ? -10.699 -3.856 11.830 1.00 98.38 90 PRO A N 1
ATOM 742 C CA . PRO A 1 90 ? -9.603 -4.802 12.038 1.00 98.38 90 PRO A CA 1
ATOM 743 C C . PRO A 1 90 ? -9.565 -5.930 11.006 1.00 98.38 90 PRO A C 1
ATOM 745 O O . PRO A 1 90 ? -8.488 -6.374 10.606 1.00 98.38 90 PRO A O 1
ATOM 748 N N . ARG A 1 91 ? -10.732 -6.415 10.553 1.00 98.00 91 ARG A N 1
ATOM 749 C CA . ARG A 1 91 ? -10.807 -7.463 9.520 1.00 98.00 91 ARG A CA 1
ATOM 750 C C . ARG A 1 91 ? -10.258 -6.953 8.188 1.00 98.00 91 ARG A C 1
ATOM 752 O O . ARG A 1 91 ? -9.441 -7.642 7.577 1.00 98.00 91 ARG A O 1
ATOM 759 N N . MET A 1 92 ? -10.643 -5.741 7.789 1.00 98.00 92 MET A N 1
ATOM 760 C CA . MET A 1 92 ? -10.124 -5.070 6.594 1.00 98.00 92 MET A CA 1
ATOM 761 C C . MET A 1 92 ? -8.620 -4.804 6.695 1.00 98.00 92 MET A C 1
ATOM 763 O O . MET A 1 92 ? -7.886 -5.133 5.767 1.00 98.00 92 MET A O 1
ATOM 767 N N . ALA A 1 93 ? -8.137 -4.286 7.828 1.00 98.56 93 ALA A N 1
ATOM 768 C CA . ALA A 1 93 ? -6.713 -4.030 8.031 1.00 98.56 93 ALA A CA 1
ATOM 769 C C . ALA A 1 93 ? -5.875 -5.312 7.901 1.00 98.56 93 ALA A C 1
ATOM 771 O O . ALA A 1 93 ? -4.904 -5.347 7.146 1.00 98.56 93 ALA A O 1
ATOM 772 N N . ARG A 1 94 ? -6.300 -6.406 8.550 1.00 98.62 94 ARG A N 1
ATOM 773 C CA . ARG A 1 94 ? -5.642 -7.718 8.427 1.00 98.62 94 ARG A CA 1
ATOM 774 C C . ARG A 1 94 ? -5.670 -8.270 7.003 1.00 98.62 94 ARG A C 1
ATOM 776 O O . ARG A 1 94 ? -4.707 -8.911 6.596 1.00 98.62 94 ARG A O 1
ATOM 783 N N . MET A 1 95 ? -6.752 -8.046 6.254 1.00 98.44 95 MET A N 1
ATOM 784 C CA . MET A 1 95 ? -6.836 -8.454 4.848 1.00 98.44 95 MET A CA 1
ATOM 785 C C . MET A 1 95 ? -5.743 -7.778 4.016 1.00 98.44 95 MET A C 1
ATOM 787 O O . MET A 1 95 ? -4.986 -8.461 3.333 1.00 98.44 95 MET A O 1
ATOM 791 N N . TYR A 1 96 ? -5.612 -6.456 4.129 1.00 98.75 96 TYR A N 1
ATOM 792 C CA . TYR A 1 96 ? -4.571 -5.721 3.416 1.00 98.75 96 TYR A CA 1
ATOM 793 C C . TYR A 1 96 ? -3.157 -6.100 3.869 1.00 98.75 96 TYR A C 1
ATOM 795 O O . TYR A 1 96 ? -2.286 -6.268 3.023 1.00 98.75 96 TYR A O 1
ATOM 803 N N . LEU A 1 97 ? -2.919 -6.316 5.170 1.00 98.69 97 LEU A N 1
ATOM 804 C CA . LEU A 1 97 ? -1.609 -6.776 5.656 1.00 98.69 97 LEU A CA 1
ATOM 805 C C . LEU A 1 97 ? -1.228 -8.160 5.111 1.00 98.69 97 LEU A C 1
ATOM 807 O O . LEU A 1 97 ? -0.056 -8.401 4.830 1.00 98.69 97 LEU A O 1
ATOM 811 N N . ARG A 1 98 ? -2.201 -9.062 4.915 1.00 98.50 98 ARG A N 1
ATOM 812 C CA . ARG A 1 98 ? -1.954 -10.361 4.267 1.00 98.50 98 ARG A CA 1
ATOM 813 C C . ARG A 1 98 ? -1.513 -10.196 2.813 1.00 98.50 98 ARG A C 1
ATOM 815 O O . ARG A 1 98 ? -0.550 -10.843 2.413 1.00 98.50 98 ARG A O 1
ATOM 822 N N . ILE A 1 99 ? -2.158 -9.302 2.059 1.00 98.00 99 ILE A N 1
ATOM 823 C CA . ILE A 1 99 ? -1.740 -8.965 0.687 1.00 98.00 99 ILE A CA 1
ATOM 824 C C . ILE A 1 99 ? -0.329 -8.360 0.699 1.00 98.00 99 ILE A C 1
ATOM 826 O O . ILE A 1 99 ? 0.545 -8.843 -0.016 1.00 98.00 99 ILE A O 1
ATOM 830 N N . ALA A 1 100 ? -0.075 -7.377 1.571 1.00 98.38 100 ALA A N 1
ATOM 831 C CA . ALA A 1 100 ? 1.234 -6.732 1.706 1.00 98.38 100 ALA A CA 1
ATOM 832 C C . ALA A 1 100 ? 2.350 -7.748 1.997 1.00 98.38 100 ALA A C 1
ATOM 834 O O . ALA A 1 100 ? 3.410 -7.706 1.384 1.00 98.38 100 ALA A O 1
ATOM 835 N N . SER A 1 101 ? 2.106 -8.694 2.909 1.00 98.38 101 SER A N 1
ATOM 836 C CA . SER A 1 101 ? 3.070 -9.737 3.273 1.00 98.38 101 SER A CA 1
ATOM 837 C C . SER A 1 101 ? 3.347 -10.715 2.123 1.00 98.38 101 SER A C 1
ATOM 839 O O . SER A 1 101 ? 4.503 -11.083 1.879 1.00 98.38 101 SER A O 1
ATOM 841 N N . ALA A 1 102 ? 2.305 -11.107 1.383 1.00 97.44 102 ALA A N 1
ATOM 842 C CA . ALA A 1 102 ? 2.444 -11.966 0.212 1.00 97.44 102 ALA A CA 1
ATOM 843 C C . ALA A 1 102 ? 3.263 -11.279 -0.893 1.00 97.44 102 ALA A C 1
ATOM 845 O O . ALA A 1 102 ? 4.210 -11.871 -1.419 1.00 97.44 102 ALA A O 1
ATOM 846 N N . ASP A 1 103 ? 2.954 -10.017 -1.194 1.00 97.38 103 ASP A N 1
ATOM 847 C CA . ASP A 1 103 ? 3.674 -9.246 -2.207 1.00 97.38 103 ASP A CA 1
ATOM 848 C C . ASP A 1 103 ? 5.108 -8.924 -1.767 1.00 97.38 103 ASP A C 1
ATOM 850 O O . ASP A 1 103 ? 6.022 -9.051 -2.578 1.00 97.38 103 ASP A O 1
ATOM 854 N N . ALA A 1 104 ? 5.361 -8.658 -0.481 1.00 97.62 104 ALA A N 1
ATOM 855 C CA . ALA A 1 104 ? 6.715 -8.447 0.038 1.00 97.62 104 ALA A CA 1
ATOM 856 C C . ALA A 1 104 ? 7.577 -9.712 -0.094 1.00 97.62 104 ALA A C 1
ATOM 858 O O . ALA A 1 104 ? 8.763 -9.649 -0.426 1.00 97.62 104 ALA A O 1
ATOM 859 N N . THR A 1 105 ? 6.972 -10.884 0.112 1.00 97.69 105 THR A N 1
ATOM 860 C CA . THR A 1 105 ? 7.644 -12.170 -0.102 1.00 97.69 105 THR A CA 1
ATOM 861 C C . THR A 1 105 ? 7.994 -12.373 -1.577 1.00 97.69 105 THR A C 1
ATOM 863 O O . THR A 1 105 ? 9.089 -12.846 -1.884 1.00 97.69 105 THR A O 1
ATOM 866 N N . ARG A 1 106 ? 7.091 -12.007 -2.498 1.00 96.31 106 ARG A N 1
ATOM 867 C CA . ARG A 1 106 ? 7.346 -12.054 -3.948 1.00 96.31 106 ARG A CA 1
ATOM 868 C C . ARG A 1 106 ? 8.446 -11.073 -4.341 1.00 96.31 106 ARG A C 1
ATOM 870 O O . ARG A 1 106 ? 9.410 -11.495 -4.970 1.00 96.31 106 ARG A O 1
ATOM 877 N N . LEU A 1 107 ? 8.360 -9.823 -3.889 1.00 96.44 107 LEU A N 1
ATOM 878 C CA . LEU A 1 107 ? 9.344 -8.775 -4.153 1.00 96.44 107 LEU A CA 1
ATOM 879 C C . LEU A 1 107 ? 10.747 -9.208 -3.720 1.00 96.44 107 LEU A C 1
ATOM 881 O O . LEU A 1 107 ? 11.682 -9.150 -4.511 1.00 96.44 107 LEU A O 1
ATOM 885 N N . LYS A 1 108 ? 10.885 -9.752 -2.504 1.00 95.81 108 LYS A N 1
ATOM 886 C CA . LYS A 1 108 ? 12.165 -10.277 -2.004 1.00 95.81 108 LYS A CA 1
ATOM 887 C C . LYS A 1 108 ? 12.751 -11.371 -2.900 1.00 95.81 108 LYS A C 1
ATOM 889 O O . LYS A 1 108 ? 13.967 -11.504 -2.960 1.00 95.81 108 LYS A O 1
ATOM 894 N N . ARG A 1 109 ? 11.919 -12.190 -3.551 1.00 94.25 109 ARG A N 1
ATOM 895 C CA . ARG A 1 109 ? 12.397 -13.217 -4.492 1.00 94.25 109 ARG A CA 1
ATOM 896 C C . ARG A 1 109 ? 12.850 -12.600 -5.806 1.00 94.25 109 ARG A C 1
ATOM 898 O O . ARG A 1 109 ? 13.870 -13.038 -6.316 1.00 94.25 109 ARG A O 1
ATOM 905 N N . VAL A 1 110 ? 12.111 -11.622 -6.330 1.00 92.56 110 VAL A N 1
ATOM 906 C CA . VAL A 1 110 ? 12.457 -10.946 -7.589 1.00 92.56 110 VAL A CA 1
ATOM 907 C C . VAL A 1 110 ? 13.767 -10.172 -7.431 1.00 92.56 110 VAL A C 1
ATOM 909 O O . VAL A 1 110 ? 14.686 -10.409 -8.197 1.00 92.56 110 VAL A O 1
ATOM 912 N N . LEU A 1 111 ? 13.921 -9.395 -6.353 1.00 91.69 111 LEU A N 1
ATOM 913 C CA . LEU A 1 111 ? 15.150 -8.639 -6.058 1.00 91.69 111 LEU A CA 1
ATOM 914 C C . LEU A 1 111 ? 16.395 -9.508 -5.808 1.00 91.69 111 LEU A C 1
ATOM 916 O O . LEU A 1 111 ? 17.507 -8.997 -5.785 1.00 91.69 111 LEU A O 1
ATOM 920 N N . LYS A 1 112 ? 16.217 -10.807 -5.541 1.00 88.06 112 LYS A N 1
ATOM 921 C CA . LYS A 1 112 ? 17.316 -11.764 -5.340 1.00 88.06 112 LYS A CA 1
ATOM 922 C C . LYS A 1 112 ? 17.728 -12.489 -6.619 1.00 88.06 112 LYS A C 1
ATOM 924 O O . LYS A 1 112 ? 18.65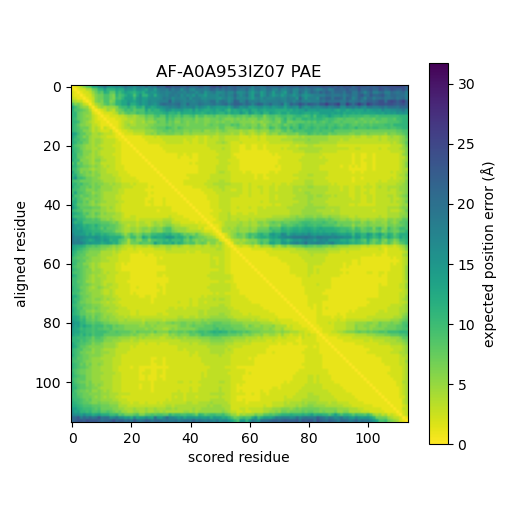9 -13.290 -6.563 1.00 88.06 112 LYS A O 1
ATOM 929 N N . ARG A 1 113 ? 17.006 -12.297 -7.725 1.00 76.88 113 ARG A N 1
ATOM 930 C CA . ARG A 1 113 ? 17.404 -12.858 -9.016 1.00 76.88 113 ARG A CA 1
ATOM 931 C C . ARG A 1 113 ? 18.575 -12.018 -9.547 1.00 76.88 113 ARG A C 1
ATOM 933 O O . ARG A 1 113 ? 18.457 -10.796 -9.496 1.00 76.88 113 ARG A O 1
ATOM 940 N N . PRO A 1 114 ? 19.693 -12.656 -9.929 1.00 57.41 114 PRO A N 1
ATOM 941 C CA . PRO A 1 114 ? 20.860 -11.959 -10.459 1.00 57.41 114 PRO A CA 1
ATOM 942 C C . PRO A 1 114 ? 20.569 -11.301 -11.808 1.00 57.41 114 PRO A C 1
ATOM 944 O O . PRO A 1 114 ? 19.662 -11.796 -12.520 1.00 57.41 114 PRO A O 1
#